Protein AF-A0A497JW78-F1 (afdb_monomer)

pLDDT: mean 91.2, std 9.76, range [47.66, 98.25]

Radius of gyration: 13.07 Å; Cα contacts (8 Å, |Δi|>4): 49; chains: 1; bounding box: 32×32×25 Å

Solvent-accessible surface area (backbone atoms only — not comparable to full-atom values): 4752 Å² total; per-residue (Å²): 133,92,84,86,87,86,80,89,66,79,93,78,89,76,92,64,68,79,56,80,68,22,52,60,40,24,55,32,54,79,70,74,42,86,69,62,89,86,58,86,54,52,54,52,57,45,52,77,73,68,72,63,79,72,51,94,77,80,89,84,83,80,86,84,82,128

Structure (mmCIF, N/CA/C/O backbone):
data_AF-A0A497JW78-F1
#
_entry.id   AF-A0A497JW78-F1
#
loop_
_atom_site.group_PDB
_atom_site.id
_atom_site.type_symbol
_atom_site.label_atom_id
_atom_site.label_alt_id
_atom_site.label_comp_id
_atom_site.label_asym_id
_atom_site.label_entity_id
_atom_site.label_seq_id
_atom_site.pdbx_PDB_ins_code
_atom_site.Cartn_x
_atom_site.Cartn_y
_atom_site.Cartn_z
_atom_site.occupancy
_atom_site.B_iso_or_equiv
_atom_site.auth_seq_id
_atom_site.auth_comp_id
_atom_site.auth_asym_id
_atom_site.auth_atom_id
_atom_site.pdbx_PDB_model_num
ATOM 1 N N . MET A 1 1 ? -1.162 11.504 0.833 1.00 82.19 1 MET A N 1
ATOM 2 C CA . MET A 1 1 ? -2.202 11.335 -0.207 1.00 82.19 1 MET A CA 1
ATOM 3 C C . MET A 1 1 ? -3.218 10.323 0.292 1.00 82.19 1 MET A C 1
ATOM 5 O O . MET A 1 1 ? -2.786 9.390 0.958 1.00 82.19 1 MET A O 1
ATOM 9 N N . PRO A 1 2 ? -4.522 10.497 0.029 1.00 92.56 2 PRO A N 1
ATOM 10 C CA . PRO A 1 2 ? -5.503 9.460 0.333 1.00 92.56 2 PRO A CA 1
ATOM 11 C C . PRO A 1 2 ? -5.327 8.257 -0.607 1.00 92.56 2 PRO A C 1
ATOM 13 O O . PRO A 1 2 ? -5.051 8.440 -1.792 1.00 92.56 2 PRO A O 1
ATOM 16 N N . LEU A 1 3 ? -5.514 7.049 -0.076 1.00 94.62 3 LEU A N 1
ATOM 17 C CA . LEU A 1 3 ? -5.576 5.796 -0.827 1.00 94.62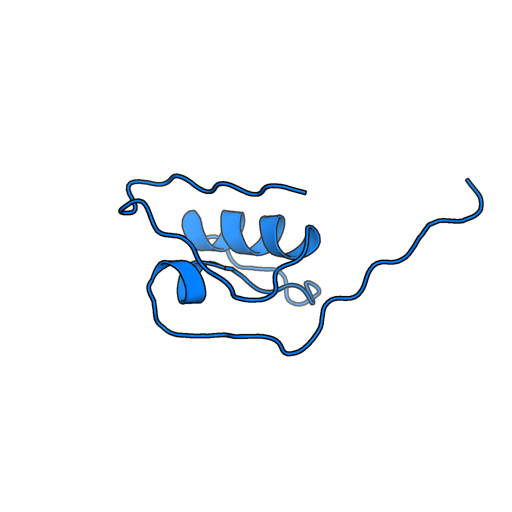 3 LEU A CA 1
ATOM 18 C C . LEU A 1 3 ? -6.831 5.041 -0.385 1.00 94.62 3 LEU A C 1
ATOM 20 O O . LEU A 1 3 ? -7.045 4.848 0.809 1.00 94.62 3 LEU A O 1
ATOM 24 N N . PHE A 1 4 ? -7.647 4.627 -1.351 1.00 95.44 4 PHE A N 1
ATOM 25 C CA . PHE A 1 4 ? -8.827 3.795 -1.135 1.00 95.44 4 PHE A CA 1
ATOM 26 C C . PHE A 1 4 ? -8.735 2.585 -2.061 1.00 95.44 4 PHE A C 1
ATOM 28 O O . PHE A 1 4 ? -8.463 2.746 -3.250 1.00 95.44 4 PHE A O 1
ATOM 35 N N . ILE A 1 5 ? -8.967 1.390 -1.521 1.00 94.25 5 ILE A N 1
ATOM 36 C CA . ILE A 1 5 ? -8.988 0.133 -2.273 1.00 94.25 5 ILE A CA 1
ATOM 37 C C . ILE A 1 5 ? -10.353 -0.506 -2.052 1.00 94.25 5 ILE A C 1
ATOM 39 O O . ILE A 1 5 ? -10.799 -0.650 -0.915 1.00 94.25 5 ILE A O 1
ATOM 43 N N . TYR A 1 6 ? -11.024 -0.867 -3.142 1.00 94.00 6 TYR A N 1
ATOM 44 C CA . TYR A 1 6 ? -12.325 -1.520 -3.109 1.00 94.00 6 TYR A CA 1
ATOM 45 C C . TYR A 1 6 ? -12.305 -2.750 -4.011 1.00 94.00 6 TYR A C 1
ATOM 47 O O . TYR A 1 6 ? -12.103 -2.636 -5.216 1.00 94.00 6 TYR A O 1
ATOM 55 N N . ASN A 1 7 ? -12.526 -3.913 -3.404 1.00 91.81 7 ASN A N 1
ATOM 56 C CA . ASN A 1 7 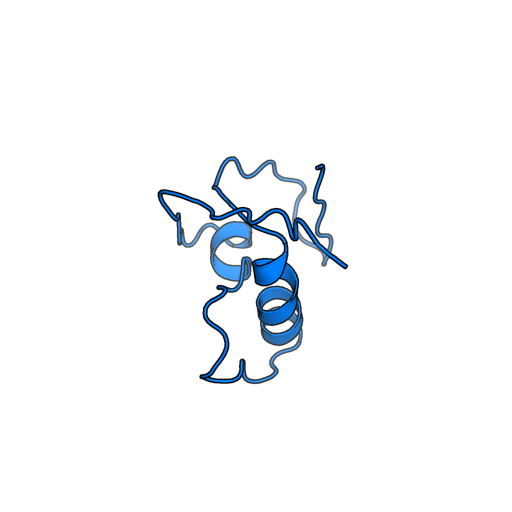? -12.680 -5.192 -4.095 1.00 91.81 7 ASN A CA 1
ATOM 57 C C . ASN A 1 7 ? -13.643 -6.105 -3.313 1.00 91.81 7 ASN A C 1
ATOM 59 O O . ASN A 1 7 ? -13.305 -7.217 -2.932 1.00 91.81 7 ASN A O 1
ATOM 63 N N . GLY A 1 8 ? -14.814 -5.578 -2.940 1.00 92.88 8 GLY A N 1
ATOM 64 C CA . GLY A 1 8 ? -15.795 -6.314 -2.126 1.00 92.88 8 GLY A CA 1
ATOM 65 C C . GLY A 1 8 ? -15.460 -6.429 -0.631 1.00 92.88 8 GLY A C 1
ATOM 66 O O . GLY A 1 8 ? -16.277 -6.941 0.131 1.00 92.88 8 GLY A O 1
ATOM 67 N N . TYR A 1 9 ? -14.310 -5.912 -0.192 1.00 90.75 9 TYR A N 1
ATOM 68 C CA . TYR A 1 9 ? -13.946 -5.837 1.222 1.00 90.75 9 TYR A CA 1
ATOM 69 C C . TYR A 1 9 ? -14.895 -4.943 2.029 1.00 90.75 9 TYR A C 1
ATOM 71 O O . TYR A 1 9 ? -15.438 -3.947 1.535 1.00 90.75 9 TYR A O 1
ATOM 79 N N . LYS A 1 10 ? -15.057 -5.284 3.311 1.00 92.12 10 LYS A N 1
ATOM 80 C CA . LYS A 1 10 ? -15.747 -4.425 4.274 1.00 92.12 10 LYS A CA 1
ATOM 81 C C . LYS A 1 10 ? -14.959 -3.114 4.427 1.00 92.12 10 LYS A C 1
ATOM 83 O O . LYS A 1 10 ? -13.737 -3.166 4.534 1.00 92.12 10 LYS A O 1
ATOM 88 N N . PRO A 1 11 ? -15.627 -1.947 4.477 1.00 94.81 11 PRO A N 1
ATOM 89 C CA . PRO A 1 11 ? -14.939 -0.688 4.721 1.00 94.81 11 PRO A CA 1
ATOM 90 C C . PRO A 1 11 ? -14.191 -0.711 6.055 1.00 94.81 11 PRO A C 1
ATOM 92 O O . PRO A 1 11 ? -14.793 -0.932 7.108 1.00 94.81 11 PRO A O 1
ATOM 95 N N . GLU A 1 12 ? -12.893 -0.439 5.996 1.00 94.62 12 GLU A N 1
ATOM 96 C CA . GLU A 1 12 ? -12.011 -0.379 7.154 1.00 94.62 12 GLU A CA 1
ATOM 97 C C . GLU A 1 12 ? -10.931 0.686 6.946 1.00 94.62 12 GLU A C 1
ATOM 99 O O . GLU A 1 12 ? -10.499 0.954 5.822 1.00 94.62 12 GLU A O 1
ATOM 104 N N . ARG A 1 13 ? -10.508 1.320 8.046 1.00 94.69 13 ARG A N 1
ATOM 105 C CA . ARG A 1 13 ? -9.337 2.194 8.062 1.00 94.69 13 ARG A CA 1
ATOM 106 C C . ARG A 1 13 ? -8.140 1.398 8.565 1.00 94.69 13 ARG A C 1
ATOM 108 O O . ARG A 1 13 ? -8.153 0.926 9.694 1.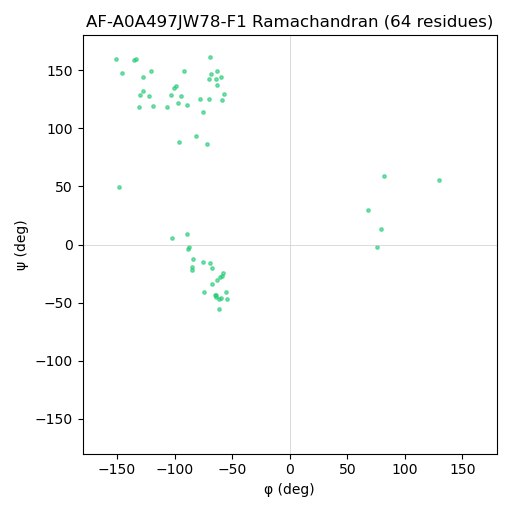00 94.69 13 ARG A O 1
ATOM 115 N N . ILE A 1 14 ? -7.099 1.331 7.745 1.00 93.94 14 ILE A N 1
ATOM 116 C CA . ILE A 1 14 ? -5.838 0.671 8.079 1.00 93.94 14 ILE A CA 1
ATOM 117 C C . ILE A 1 14 ? -4.787 1.754 8.335 1.00 93.94 14 ILE A C 1
ATOM 119 O O . ILE A 1 14 ? -4.467 2.529 7.438 1.00 93.94 14 ILE A O 1
ATOM 123 N N . ASP A 1 15 ? -4.249 1.802 9.557 1.00 93.00 15 ASP A N 1
ATOM 124 C CA . ASP A 1 15 ? -3.248 2.801 9.976 1.00 93.00 15 ASP A CA 1
ATOM 125 C C . ASP A 1 15 ? -1.788 2.361 9.707 1.00 93.00 15 ASP A C 1
ATOM 127 O O . ASP A 1 15 ? -0.838 2.998 10.163 1.00 93.00 15 ASP A O 1
ATOM 131 N N . SER A 1 16 ? -1.587 1.254 8.984 1.00 93.56 16 SER A N 1
ATOM 132 C CA . SER A 1 16 ? -0.262 0.754 8.593 1.00 93.56 16 SER A CA 1
ATOM 133 C C . SER A 1 16 ? 0.424 1.681 7.583 1.00 93.56 16 SER A C 1
ATOM 135 O O . SER A 1 16 ? -0.225 2.264 6.714 1.00 93.56 16 SER A O 1
ATOM 137 N N . LEU A 1 17 ? 1.756 1.771 7.645 1.00 94.69 17 LEU A N 1
ATOM 138 C CA . LEU A 1 17 ? 2.534 2.51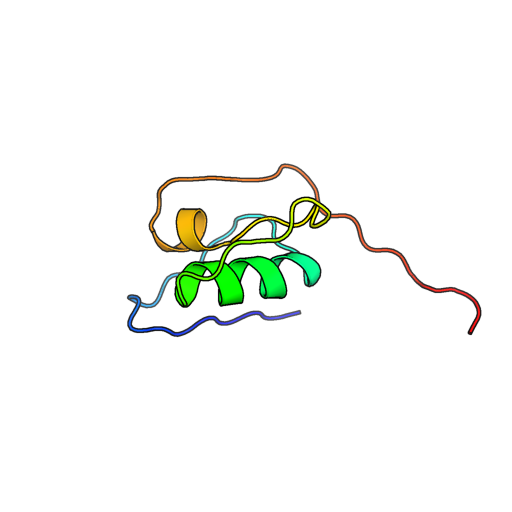2 6.654 1.00 94.69 17 LEU A CA 1
ATOM 139 C C . LEU A 1 17 ? 2.523 1.793 5.297 1.00 94.69 17 LEU A C 1
ATOM 141 O O . LEU A 1 17 ? 2.910 0.629 5.202 1.00 94.69 17 LEU A O 1
ATOM 145 N N . VAL A 1 18 ? 2.118 2.517 4.253 1.00 94.62 18 VAL A N 1
ATOM 146 C CA . VAL A 1 18 ? 2.082 2.061 2.855 1.00 94.62 18 VAL A CA 1
ATOM 147 C C . VAL A 1 18 ? 2.640 3.141 1.933 1.00 94.62 18 VAL A C 1
ATOM 149 O O . VAL A 1 18 ? 2.668 4.325 2.281 1.00 94.62 18 VAL A O 1
ATOM 152 N N . SER A 1 19 ? 3.080 2.749 0.743 1.00 94.50 19 SER A N 1
ATOM 153 C CA . SER A 1 19 ? 3.676 3.641 -0.247 1.00 94.50 19 SER A CA 1
ATOM 154 C C . SER A 1 19 ? 3.090 3.415 -1.641 1.00 94.50 19 SER A C 1
ATOM 156 O O . SER A 1 19 ? 2.523 2.367 -1.933 1.00 94.50 19 SER A O 1
ATOM 158 N N . LEU A 1 20 ? 3.224 4.401 -2.534 1.00 94.25 20 LEU A N 1
ATOM 159 C CA . LEU A 1 20 ? 2.714 4.287 -3.906 1.00 94.25 20 LEU A CA 1
ATOM 160 C C . LEU A 1 20 ? 3.247 3.043 -4.659 1.00 94.25 20 LEU A C 1
ATOM 162 O O . LEU A 1 20 ? 2.445 2.393 -5.331 1.00 94.25 20 LEU A O 1
ATOM 166 N N . PRO A 1 21 ? 4.537 2.659 -4.541 1.00 95.38 21 PRO A N 1
ATOM 167 C CA . PRO A 1 21 ? 5.051 1.434 -5.157 1.00 95.38 21 PRO A CA 1
ATOM 168 C C . PRO A 1 21 ? 4.345 0.140 -4.737 1.00 95.38 21 PRO A C 1
ATOM 170 O O . PRO A 1 21 ? 4.356 -0.812 -5.511 1.00 95.38 21 PRO A O 1
ATOM 173 N N . ASP A 1 22 ? 3.712 0.095 -3.561 1.00 96.12 22 ASP A N 1
ATOM 174 C CA . ASP A 1 22 ? 2.986 -1.086 -3.070 1.00 96.12 22 ASP A CA 1
ATOM 175 C C . ASP A 1 22 ? 1.702 -1.359 -3.877 1.00 96.12 22 ASP A C 1
ATOM 177 O O . ASP A 1 22 ? 1.162 -2.465 -3.852 1.00 96.12 22 ASP A O 1
ATOM 181 N N . LEU A 1 23 ? 1.224 -0.386 -4.663 1.00 96.31 23 LEU A N 1
ATOM 182 C CA . LEU A 1 23 ? 0.010 -0.538 -5.465 1.00 96.31 23 LEU A CA 1
ATOM 183 C C . LEU A 1 23 ? 0.148 -1.625 -6.537 1.00 96.31 23 LEU A C 1
ATOM 185 O O . LEU A 1 23 ? -0.754 -2.443 -6.693 1.00 96.31 23 LEU A O 1
ATOM 189 N N . MET A 1 24 ? 1.271 -1.652 -7.261 1.00 97.56 24 MET A N 1
ATOM 190 C CA . MET A 1 24 ? 1.484 -2.623 -8.337 1.00 97.56 24 MET A CA 1
ATOM 191 C C . MET A 1 24 ? 1.462 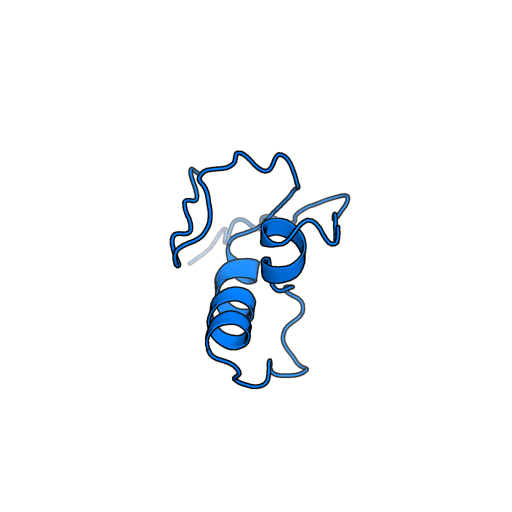-4.079 -7.837 1.00 97.56 24 MET A C 1
ATOM 193 O O . MET A 1 24 ? 0.621 -4.830 -8.331 1.00 97.56 24 MET A O 1
ATOM 197 N N . PRO A 1 25 ? 2.282 -4.494 -6.845 1.00 98.06 25 PRO A N 1
ATOM 198 C CA . PRO A 1 25 ? 2.222 -5.864 -6.341 1.00 98.06 25 PRO A CA 1
ATOM 199 C C . PRO A 1 25 ? 0.868 -6.195 -5.705 1.00 98.06 25 PRO A C 1
ATOM 201 O O . PRO A 1 25 ? 0.434 -7.331 -5.815 1.00 98.06 25 PRO A O 1
ATOM 204 N N . THR A 1 26 ? 0.163 -5.221 -5.114 1.00 97.00 26 THR A N 1
ATOM 205 C CA . THR A 1 26 ? -1.195 -5.450 -4.586 1.00 97.00 26 THR A CA 1
ATOM 206 C C . THR A 1 26 ? -2.187 -5.810 -5.690 1.00 97.00 26 THR A C 1
ATOM 208 O O . THR A 1 26 ? -2.986 -6.722 -5.519 1.00 97.00 26 THR A O 1
ATOM 211 N N . VAL A 1 27 ? -2.153 -5.113 -6.832 1.00 97.56 27 VAL A N 1
ATOM 212 C CA . VAL A 1 27 ? -3.049 -5.424 -7.957 1.00 97.56 27 VAL A CA 1
ATOM 213 C C . VAL A 1 27 ? -2.743 -6.805 -8.525 1.00 97.56 27 VAL A C 1
ATOM 215 O O . VAL A 1 27 ? -3.684 -7.545 -8.784 1.00 97.56 27 VAL A O 1
ATOM 218 N N . LEU A 1 28 ? -1.461 -7.153 -8.697 1.00 98.19 28 LEU A N 1
ATOM 219 C CA . LEU A 1 28 ? -1.054 -8.477 -9.184 1.00 98.19 28 LEU A CA 1
ATOM 220 C C . LEU A 1 28 ? -1.542 -9.599 -8.259 1.00 98.19 28 LEU A C 1
ATOM 222 O O . LEU A 1 28 ? -2.135 -10.563 -8.738 1.00 98.19 28 LEU A O 1
ATOM 226 N N . ASP A 1 29 ? -1.365 -9.426 -6.950 1.00 97.25 29 ASP A N 1
ATOM 227 C CA . ASP A 1 29 ? -1.801 -10.379 -5.927 1.00 97.25 29 ASP A CA 1
ATOM 228 C C . ASP A 1 29 ? -3.327 -10.575 -5.939 1.00 97.25 29 ASP A C 1
ATOM 230 O O . ASP A 1 29 ? -3.821 -11.696 -6.043 1.00 97.25 29 ASP A O 1
ATOM 234 N N . LEU A 1 30 ? -4.091 -9.475 -5.988 1.00 96.31 30 LEU A N 1
ATOM 235 C CA . LEU A 1 30 ? -5.558 -9.510 -6.065 1.00 96.31 30 LEU A CA 1
ATOM 236 C C . LEU A 1 30 ? -6.097 -10.263 -7.291 1.00 96.31 30 LEU A C 1
ATOM 238 O O . LEU A 1 30 ? -7.219 -10.768 -7.246 1.00 96.31 30 LEU A O 1
ATOM 242 N N . VAL A 1 31 ? -5.338 -10.314 -8.390 1.00 96.44 31 VAL A N 1
ATOM 243 C CA . VAL A 1 31 ? -5.731 -11.028 -9.616 1.00 96.44 31 VAL A CA 1
ATOM 244 C C . VAL A 1 31 ? -5.036 -12.384 -9.778 1.00 96.44 31 VAL A C 1
ATOM 246 O O . VAL A 1 31 ? -5.214 -13.031 -10.810 1.00 96.44 31 VAL A O 1
ATOM 249 N N . GLY A 1 32 ? -4.261 -12.830 -8.784 1.00 96.56 32 GLY A N 1
ATOM 250 C CA . GLY A 1 32 ? -3.564 -14.118 -8.804 1.00 96.56 32 GLY A CA 1
ATOM 251 C C . GLY A 1 32 ? -2.430 -14.202 -9.830 1.00 96.56 32 GLY A C 1
ATOM 252 O O . GLY A 1 32 ? -2.168 -15.279 -10.364 1.00 96.56 32 GLY A O 1
ATOM 253 N N . VAL A 1 33 ? -1.787 -13.076 -10.147 1.00 98.25 33 VAL A N 1
ATOM 254 C CA . VAL A 1 33 ? -0.617 -13.014 -11.035 1.00 98.25 33 VAL A CA 1
ATOM 255 C C . VAL A 1 33 ? 0.661 -12.954 -10.204 1.00 98.25 33 VAL A C 1
ATOM 257 O O . VAL A 1 33 ? 0.752 -12.188 -9.246 1.00 98.25 33 VAL A O 1
ATOM 260 N N . ASP A 1 34 ? 1.671 -13.725 -10.611 1.00 97.62 34 ASP A N 1
ATOM 261 C CA . ASP A 1 34 ? 2.973 -13.749 -9.945 1.00 97.62 34 ASP A CA 1
ATOM 262 C C . ASP A 1 34 ? 3.614 -12.354 -9.890 1.00 97.62 34 ASP A C 1
ATOM 264 O O . ASP A 1 34 ? 3.769 -11.664 -10.903 1.00 97.62 34 ASP A O 1
ATOM 268 N N . ILE A 1 35 ? 4.048 -11.958 -8.694 1.00 98.25 35 ILE A N 1
ATOM 269 C CA . ILE A 1 35 ? 4.800 -10.720 -8.488 1.00 98.25 35 ILE A CA 1
ATOM 270 C C . ILE A 1 35 ? 6.258 -10.954 -8.928 1.00 98.25 35 ILE A C 1
ATOM 272 O O . ILE A 1 35 ? 6.904 -11.877 -8.418 1.00 98.25 35 ILE A O 1
ATOM 276 N N . PRO A 1 36 ? 6.820 -10.129 -9.837 1.00 97.44 36 PRO A N 1
ATOM 277 C CA . PRO A 1 36 ? 8.210 -10.273 -10.261 1.00 97.44 36 PRO A CA 1
ATOM 278 C C . PRO A 1 36 ? 9.191 -10.140 -9.090 1.00 97.44 36 PRO A C 1
ATOM 280 O O . PRO A 1 36 ? 9.000 -9.322 -8.189 1.00 97.44 36 PRO A O 1
ATOM 283 N N . ARG A 1 37 ? 10.283 -10.912 -9.112 1.00 96.62 37 ARG A N 1
ATOM 284 C CA . ARG A 1 37 ? 11.260 -10.972 -8.003 1.00 96.62 37 ARG A CA 1
ATOM 285 C C . ARG A 1 37 ? 12.039 -9.671 -7.811 1.00 96.62 37 ARG A C 1
ATOM 287 O O . ARG A 1 37 ? 12.614 -9.443 -6.752 1.00 96.62 37 ARG A O 1
ATOM 294 N N . GLU A 1 38 ? 12.075 -8.834 -8.837 1.00 97.12 38 GLU A N 1
ATOM 295 C CA . GLU A 1 38 ? 12.723 -7.527 -8.857 1.00 97.12 38 GLU A CA 1
ATOM 296 C C . GLU A 1 38 ? 11.919 -6.473 -8.077 1.00 97.12 38 GLU A C 1
ATOM 298 O O . GLU A 1 38 ? 12.441 -5.406 -7.746 1.00 97.12 38 GLU A O 1
ATOM 303 N N . VAL A 1 39 ? 10.648 -6.757 -7.771 1.00 96.88 39 VAL A N 1
ATOM 304 C CA . VAL A 1 39 ? 9.770 -5.853 -7.02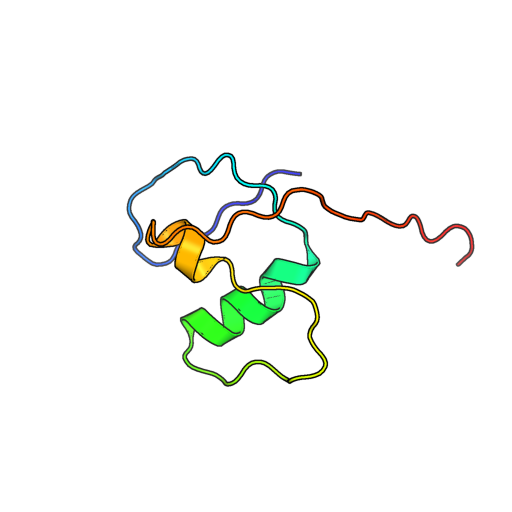9 1.00 96.88 39 VAL A CA 1
ATOM 305 C C . VAL A 1 39 ? 10.144 -5.864 -5.550 1.00 96.88 39 VAL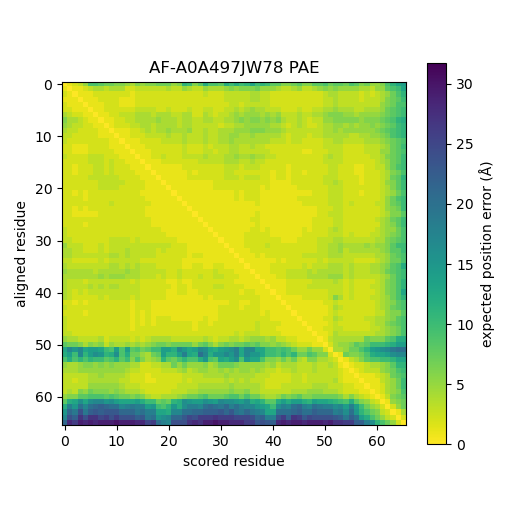 A C 1
ATOM 307 O O . VAL A 1 39 ? 9.962 -6.848 -4.843 1.00 96.88 39 VAL A O 1
ATOM 310 N N . GLN A 1 40 ? 10.639 -4.728 -5.062 1.00 93.75 40 GLN A N 1
ATOM 311 C CA . GLN A 1 40 ? 10.959 -4.525 -3.640 1.00 93.75 40 GLN A CA 1
ATOM 312 C C . GLN A 1 40 ? 9.741 -4.085 -2.804 1.00 93.75 40 GLN A C 1
ATOM 314 O O . GLN A 1 40 ? 9.742 -4.165 -1.571 1.00 93.75 40 GLN A O 1
ATOM 319 N N . ALA A 1 41 ? 8.706 -3.573 -3.471 1.00 95.00 41 ALA A N 1
ATOM 320 C CA . ALA A 1 41 ? 7.433 -3.221 -2.857 1.00 95.00 41 ALA A CA 1
ATOM 321 C C . ALA A 1 41 ? 6.666 -4.482 -2.416 1.00 95.00 41 ALA A C 1
ATOM 323 O O . ALA A 1 41 ? 6.974 -5.585 -2.864 1.00 95.00 41 ALA A O 1
ATOM 324 N N . ARG A 1 42 ? 5.688 -4.339 -1.518 1.00 94.56 42 ARG A N 1
ATOM 325 C CA . ARG A 1 42 ? 4.912 -5.474 -0.988 1.00 94.56 42 ARG A CA 1
ATOM 326 C C . ARG A 1 42 ? 3.432 -5.310 -1.297 1.00 94.56 42 ARG A C 1
ATOM 328 O O . ARG A 1 42 ? 2.939 -4.190 -1.372 1.00 94.56 42 ARG A O 1
ATOM 335 N N . SER A 1 43 ? 2.743 -6.433 -1.473 1.00 96.38 43 SER A N 1
ATOM 336 C CA . SER A 1 43 ? 1.285 -6.448 -1.570 1.00 96.38 43 SER A CA 1
ATOM 337 C C . SER A 1 43 ? 0.650 -5.983 -0.256 1.00 96.38 43 SER A C 1
ATOM 339 O O . SER A 1 43 ? 1.132 -6.307 0.829 1.00 96.38 43 SER A O 1
ATOM 341 N N . MET A 1 44 ? -0.443 -5.229 -0.361 1.00 96.12 44 MET A N 1
ATOM 342 C CA . MET A 1 44 ? -1.278 -4.803 0.760 1.00 96.12 44 MET A CA 1
ATOM 343 C C . MET A 1 44 ? -2.385 -5.817 1.084 1.00 96.12 44 MET A C 1
ATOM 345 O O . MET A 1 44 ? -3.096 -5.607 2.062 1.00 96.12 44 MET A O 1
ATOM 349 N N . VAL A 1 45 ? -2.551 -6.904 0.317 1.00 95.44 45 VAL A N 1
ATOM 350 C CA . VAL A 1 45 ? -3.598 -7.917 0.571 1.00 95.44 45 VAL A CA 1
ATOM 351 C C . VAL A 1 45 ? -3.530 -8.471 2.001 1.00 95.44 45 VAL A C 1
ATOM 353 O O . VAL A 1 45 ? -4.550 -8.386 2.685 1.00 95.44 45 VAL A O 1
ATOM 356 N N . PRO A 1 46 ? -2.358 -8.863 2.548 1.00 94.25 46 PRO A N 1
ATOM 357 C CA . PRO A 1 46 ? -2.281 -9.329 3.936 1.00 94.25 46 PRO A CA 1
ATOM 358 C C . PRO A 1 46 ? -2.711 -8.272 4.963 1.00 94.25 46 PRO A C 1
ATOM 360 O O . PRO A 1 46 ? -3.188 -8.599 6.046 1.00 94.25 46 PRO A O 1
ATOM 363 N N . LEU A 1 47 ? -2.550 -6.980 4.655 1.00 93.94 47 LEU A N 1
ATOM 364 C CA . LEU A 1 47 ? -3.036 -5.901 5.519 1.00 93.94 47 LEU A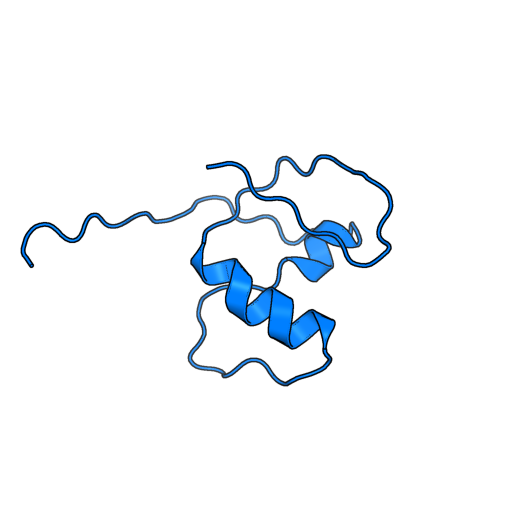 CA 1
ATOM 365 C C . LEU A 1 47 ? -4.556 -5.755 5.441 1.00 93.94 47 LEU A C 1
ATOM 367 O O . LEU A 1 47 ? -5.188 -5.530 6.470 1.00 93.94 47 LEU A O 1
ATOM 371 N N . ILE A 1 48 ? -5.124 -5.875 4.239 1.00 93.38 48 ILE A N 1
ATOM 372 C CA . ILE A 1 48 ? -6.569 -5.790 3.993 1.00 93.38 48 ILE A CA 1
ATOM 373 C C . ILE A 1 48 ? -7.300 -6.982 4.627 1.00 93.38 48 ILE A C 1
ATOM 375 O O . ILE A 1 48 ? -8.409 -6.823 5.129 1.00 93.38 48 ILE A O 1
ATOM 379 N N . GLU A 1 49 ? -6.669 -8.155 4.649 1.00 92.50 49 GLU A N 1
ATOM 380 C CA . GLU A 1 49 ? -7.221 -9.391 5.222 1.00 92.50 49 GLU A CA 1
ATOM 381 C C . GLU A 1 49 ? -6.936 -9.549 6.727 1.00 92.50 49 GLU A C 1
ATOM 383 O O . GLU A 1 49 ? -7.429 -10.479 7.363 1.00 92.50 49 GLU A O 1
ATOM 388 N N . GLY A 1 50 ? -6.201 -8.607 7.331 1.00 90.62 50 GLY A N 1
ATOM 389 C CA . GLY A 1 50 ? -5.912 -8.596 8.768 1.00 90.62 50 GLY A CA 1
ATOM 390 C C . GLY A 1 50 ? -4.790 -9.546 9.207 1.00 90.62 50 GLY A C 1
ATOM 391 O O . GLY A 1 50 ? -4.616 -9.771 10.403 1.00 90.62 50 GLY A O 1
ATOM 392 N N . GLU A 1 51 ? -4.005 -10.070 8.267 1.00 87.69 51 GLU A N 1
ATOM 393 C CA . GLU A 1 51 ? -2.916 -11.031 8.495 1.00 87.69 51 GLU A CA 1
ATOM 394 C C . GLU A 1 51 ? -1.580 -10.371 8.892 1.00 87.69 51 GLU A C 1
ATOM 396 O O . GLU A 1 51 ? -0.686 -11.031 9.417 1.00 87.69 51 GLU A O 1
ATOM 401 N N . GLY A 1 52 ? -1.465 -9.047 8.735 1.00 70.38 52 GLY A N 1
ATOM 402 C CA . GLY A 1 52 ? -0.526 -8.233 9.514 1.00 70.38 52 GLY A CA 1
ATOM 403 C C . GLY A 1 52 ? 0.931 -8.187 9.038 1.00 70.38 52 GLY A C 1
ATOM 404 O O . GLY A 1 52 ? 1.835 -8.436 9.831 1.00 70.38 52 GLY A O 1
ATOM 405 N N . ASP A 1 53 ? 1.189 -7.734 7.806 1.00 73.25 53 ASP A N 1
ATOM 406 C CA . ASP A 1 53 ? 2.534 -7.278 7.399 1.00 73.25 53 ASP A CA 1
ATOM 407 C C . ASP A 1 53 ? 2.669 -5.752 7.526 1.00 73.25 53 ASP A C 1
ATOM 409 O O . ASP A 1 53 ? 2.390 -4.992 6.594 1.00 73.25 53 ASP A O 1
ATOM 413 N N . ARG A 1 54 ? 3.078 -5.281 8.710 1.00 79.88 54 ARG A N 1
ATOM 414 C CA . ARG A 1 54 ? 3.347 -3.857 8.961 1.00 79.88 54 ARG A CA 1
ATOM 415 C C . ARG A 1 54 ? 4.827 -3.541 8.768 1.00 79.88 54 ARG A C 1
ATOM 417 O O . ARG A 1 54 ? 5.688 -4.158 9.383 1.00 79.88 54 ARG A O 1
ATOM 424 N N . ARG A 1 55 ? 5.110 -2.524 7.952 1.00 89.12 55 ARG A N 1
ATOM 425 C CA . ARG A 1 55 ? 6.447 -1.935 7.797 1.00 89.12 55 ARG A CA 1
ATOM 426 C C . ARG A 1 55 ? 6.644 -0.760 8.760 1.00 89.12 55 ARG A C 1
ATOM 428 O O . ARG A 1 55 ? 5.697 -0.024 9.028 1.00 89.12 55 ARG A O 1
ATOM 435 N N . ASP A 1 56 ? 7.886 -0.550 9.199 1.00 92.50 56 ASP A N 1
ATOM 436 C CA . ASP A 1 56 ? 8.255 0.509 10.158 1.00 92.50 56 ASP A CA 1
ATOM 437 C C . ASP A 1 56 ? 8.515 1.878 9.512 1.00 92.50 56 ASP A C 1
ATOM 439 O O . ASP A 1 56 ? 8.448 2.910 10.178 1.00 92.50 56 ASP A O 1
ATOM 443 N N . PHE A 1 57 ? 8.836 1.907 8.215 1.00 94.12 57 PHE A N 1
ATOM 444 C CA . PHE A 1 57 ? 9.140 3.139 7.489 1.00 94.12 57 PHE A CA 1
ATOM 445 C C . PHE A 1 57 ? 8.779 3.041 6.003 1.00 94.12 57 PHE A C 1
ATOM 447 O O . PHE A 1 57 ? 8.686 1.956 5.428 1.00 94.12 57 PHE A O 1
ATOM 454 N N . THR A 1 58 ? 8.626 4.203 5.368 1.00 93.94 58 THR A N 1
ATOM 455 C CA . THR A 1 58 ? 8.456 4.362 3.915 1.00 93.94 58 THR A CA 1
ATOM 456 C C . THR A 1 58 ? 9.472 5.361 3.388 1.00 93.94 58 THR A C 1
ATOM 458 O O . THR A 1 58 ? 9.764 6.355 4.054 1.00 93.94 58 THR A O 1
ATOM 461 N N . VAL A 1 59 ? 9.978 5.133 2.179 1.00 92.44 59 VAL A N 1
ATOM 462 C CA . VAL A 1 59 ? 10.927 6.037 1.523 1.00 92.44 59 VAL A CA 1
ATOM 463 C C . VAL A 1 59 ? 10.202 6.842 0.452 1.00 92.44 59 VAL A C 1
ATOM 465 O O . VAL A 1 59 ? 9.547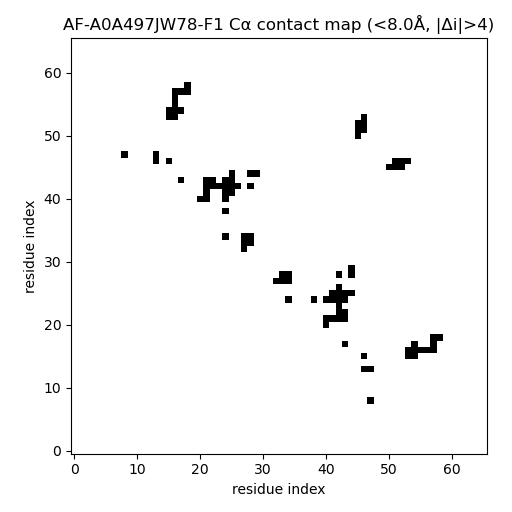 6.275 -0.419 1.00 92.44 59 VAL A O 1
ATOM 468 N N . THR A 1 60 ? 10.371 8.160 0.498 1.00 90.31 60 THR A N 1
ATOM 469 C CA . THR A 1 60 ? 9.947 9.078 -0.562 1.00 90.31 60 THR A CA 1
ATOM 470 C C . THR A 1 60 ? 11.184 9.789 -1.082 1.00 90.31 60 THR A C 1
ATOM 472 O O . THR A 1 60 ? 11.860 10.484 -0.325 1.00 90.31 60 THR A O 1
ATOM 475 N N . SER A 1 61 ? 11.486 9.629 -2.367 1.00 88.12 61 SER A N 1
ATOM 476 C CA . SER A 1 61 ? 12.511 10.410 -3.053 1.00 88.12 61 SER A CA 1
ATOM 477 C C . SER A 1 61 ? 11.852 11.522 -3.865 1.00 88.12 61 SER A C 1
ATOM 479 O O . SER A 1 61 ? 10.863 11.310 -4.564 1.00 88.12 61 SER A O 1
ATOM 481 N N . LEU A 1 62 ? 12.403 12.729 -3.769 1.00 83.88 62 LEU A N 1
ATOM 482 C CA . LEU A 1 62 ? 12.101 13.801 -4.708 1.00 83.88 62 LEU A CA 1
ATOM 483 C C . LEU A 1 62 ? 13.099 13.679 -5.858 1.00 83.88 62 LEU A C 1
ATOM 485 O O . LEU A 1 62 ? 14.306 13.771 -5.638 1.00 83.88 62 LEU A O 1
ATOM 489 N N . LEU A 1 63 ? 12.608 13.475 -7.078 1.00 73.31 63 LEU A N 1
ATOM 490 C CA . LEU A 1 63 ? 13.424 13.641 -8.278 1.00 73.31 63 LEU A CA 1
ATOM 491 C C . LEU A 1 63 ? 13.670 15.142 -8.477 1.00 73.31 63 LEU A C 1
ATOM 493 O O . LEU A 1 63 ? 12.907 15.838 -9.140 1.00 73.31 63 LEU A O 1
ATOM 497 N N . LEU A 1 64 ? 14.717 15.655 -7.838 1.00 57.69 64 LEU A N 1
ATOM 498 C CA . LEU A 1 64 ? 15.244 16.989 -8.101 1.00 57.69 64 LEU A CA 1
ATOM 499 C C . LEU A 1 64 ? 16.136 16.906 -9.348 1.00 57.69 64 LEU A C 1
ATOM 501 O O . LEU A 1 64 ? 17.312 16.573 -9.233 1.00 57.69 64 LEU A O 1
ATOM 505 N N . GLY A 1 65 ? 15.566 17.183 -10.527 1.00 60.72 65 GLY A N 1
ATOM 506 C CA . GLY A 1 65 ? 16.335 17.404 -11.762 1.00 60.72 65 GLY A CA 1
ATOM 507 C C . GLY A 1 65 ? 15.892 16.609 -12.993 1.00 60.72 65 GLY A C 1
ATOM 508 O O . GLY A 1 65 ? 16.720 15.918 -13.579 1.00 60.72 65 GLY A O 1
ATOM 509 N N . ALA A 1 66 ? 14.620 16.720 -13.389 1.00 47.66 66 ALA A N 1
ATOM 510 C CA . ALA A 1 66 ? 14.203 16.428 -14.765 1.00 47.66 66 ALA A CA 1
ATOM 511 C C . ALA A 1 66 ? 14.183 17.724 -15.584 1.00 47.66 66 ALA A C 1
ATOM 513 O O . ALA A 1 66 ? 13.722 18.746 -15.020 1.00 47.66 66 ALA A O 1
#

Mean predicted aligned error: 4.4 Å

Foldseek 3Di:
DDDDDDDPADDDDQPADADPLLVVQQVCVVVVHDDDPPRPHHHCVCVSVVVDDGDPDDDDDDPPDD

Secondary structure (DSSP, 8-state):
------SSPPP----SB--GGGHHHHHHHHTTPPPPTT--S--SHHHHTT----BS----------

Sequence (66 aa):
MPLFIYNGYKPERIDSLVSLPDLMPTVLDLVGVDIPREVQARSMVPLIEGEGDRRDFTVTSLLLGA

Nearest PDB structures (foldseek):
  7oz8-assembly1_AAA  TM=8.728E-01  e=6.496E-02  Bacteroides thetaiotaomicron VPI-5482
  7p24-assembly1_AAA  TM=8.482E-01  e=7.462E-02  Bacteroides thetaiotaomicron VPI-5482